Protein AF-A0A0L0UJF3-F1 (afdb_monomer_lite)

Secondary structure (DSSP, 8-state):
---GGGS---TT-EEEES--SSTHHHHHHHHHHHHSSTTPPPSSEEEEE-SSHHHHHHHIIIIITTS--TTEEEE---GGGPPPP----

Structure (mmCIF, N/CA/C/O backbone):
data_AF-A0A0L0UJF3-F1
#
_entry.id   AF-A0A0L0UJF3-F1
#
loop_
_atom_site.group_PDB
_atom_site.id
_atom_site.type_symbol
_atom_site.label_atom_id
_atom_site.label_alt_id
_atom_site.label_comp_id
_atom_site.label_asym_id
_atom_site.label_entity_id
_atom_site.label_seq_id
_atom_site.pdbx_PDB_ins_code
_atom_site.Cartn_x
_atom_site.Cartn_y
_atom_site.Cartn_z
_atom_site.occupancy
_atom_site.B_iso_or_equiv
_atom_site.auth_seq_id
_atom_site.auth_comp_id
_atom_site.auth_asym_id
_atom_site.auth_atom_id
_atom_site.pdbx_PDB_model_num
ATOM 1 N N . MET A 1 1 ? -7.762 7.881 -15.528 1.00 56.44 1 MET A N 1
ATOM 2 C CA . MET A 1 1 ? -7.521 7.700 -14.077 1.00 56.44 1 MET A CA 1
ATOM 3 C C . MET A 1 1 ? -8.854 7.799 -13.350 1.00 56.44 1 MET A C 1
ATOM 5 O O . MET A 1 1 ? -9.459 8.856 -13.428 1.00 56.44 1 MET A O 1
ATOM 9 N N . ILE A 1 2 ? -9.310 6.746 -12.664 1.00 58.75 2 ILE A N 1
ATOM 10 C CA . ILE A 1 2 ? -10.469 6.827 -11.755 1.00 58.75 2 ILE A CA 1
ATOM 11 C C . ILE A 1 2 ? -9.982 7.505 -10.452 1.00 58.75 2 ILE A C 1
ATOM 13 O O . ILE A 1 2 ? -8.930 7.106 -9.929 1.00 58.75 2 ILE A O 1
ATOM 17 N N . PRO A 1 3 ? -10.617 8.594 -9.979 1.00 65.75 3 PRO A N 1
ATOM 18 C CA . PRO A 1 3 ? -10.314 9.192 -8.680 1.00 65.75 3 PRO A CA 1
ATOM 19 C C . PRO A 1 3 ? -10.561 8.188 -7.545 1.00 65.75 3 PRO A C 1
ATOM 21 O O . PRO A 1 3 ? -11.570 7.490 -7.601 1.00 65.75 3 PRO A O 1
ATOM 24 N N . PRO A 1 4 ? -9.709 8.123 -6.505 1.00 67.12 4 PRO A N 1
ATOM 25 C CA . PRO A 1 4 ? -9.929 7.213 -5.378 1.00 67.12 4 PRO A CA 1
ATOM 26 C C . PRO A 1 4 ? -11.276 7.411 -4.671 1.00 67.12 4 PRO A C 1
ATOM 28 O O . PRO A 1 4 ? -11.834 6.461 -4.138 1.00 67.12 4 PRO A O 1
ATOM 31 N N . LEU A 1 5 ? -11.841 8.618 -4.765 1.00 67.75 5 LEU A N 1
ATOM 32 C CA . LEU A 1 5 ? -13.192 8.947 -4.308 1.00 67.75 5 LEU A CA 1
ATOM 33 C C . LEU A 1 5 ? -14.286 8.054 -4.926 1.00 67.75 5 LEU A C 1
ATOM 35 O O . LEU A 1 5 ? -15.321 7.849 -4.309 1.00 67.75 5 LEU A O 1
ATOM 39 N N . LEU A 1 6 ? -14.067 7.509 -6.129 1.00 75.81 6 LEU A N 1
ATOM 40 C CA . LEU A 1 6 ? -15.015 6.603 -6.788 1.00 75.81 6 LEU A CA 1
ATOM 41 C C . LEU A 1 6 ? -14.849 5.131 -6.372 1.00 75.81 6 LEU A C 1
ATOM 43 O O . LEU A 1 6 ? -15.659 4.309 -6.785 1.00 75.81 6 LEU A O 1
ATOM 47 N N . LEU A 1 7 ? -13.808 4.784 -5.605 1.00 81.12 7 LEU A N 1
ATOM 48 C CA . LEU A 1 7 ? -13.580 3.414 -5.125 1.00 81.12 7 LEU A CA 1
ATOM 49 C C . LEU A 1 7 ? -14.303 3.110 -3.804 1.00 81.12 7 LEU A C 1
ATOM 51 O O . LEU A 1 7 ? -14.398 1.938 -3.457 1.00 81.12 7 LEU A O 1
ATOM 55 N N . ASP A 1 8 ? -14.773 4.140 -3.086 1.00 84.12 8 ASP A N 1
ATOM 56 C CA . ASP A 1 8 ? -15.491 4.035 -1.803 1.00 84.12 8 ASP A CA 1
ATOM 57 C C . ASP A 1 8 ? -14.856 3.022 -0.828 1.00 84.12 8 ASP A C 1
ATOM 59 O O . ASP A 1 8 ? -15.471 2.069 -0.345 1.00 84.12 8 ASP A O 1
ATOM 63 N N . VAL A 1 9 ? -13.549 3.180 -0.600 1.00 86.31 9 VAL A N 1
ATOM 64 C CA . VAL A 1 9 ? -12.787 2.283 0.272 1.00 86.31 9 VAL A CA 1
ATOM 65 C C . VAL A 1 9 ? -13.169 2.527 1.732 1.00 86.31 9 VAL A C 1
ATOM 67 O O . VAL A 1 9 ? -13.122 3.656 2.211 1.00 86.31 9 VAL A O 1
ATOM 70 N N . GLN A 1 10 ? -13.484 1.445 2.445 1.00 87.19 10 GLN A N 1
ATOM 71 C CA . GLN A 1 10 ? -13.902 1.443 3.845 1.00 87.19 10 GLN A CA 1
ATOM 72 C C . GLN A 1 10 ? -12.841 0.790 4.740 1.00 87.19 10 GLN A C 1
ATOM 74 O O . GLN A 1 10 ? -11.973 0.057 4.262 1.00 87.19 10 GLN A O 1
ATOM 79 N N . LEU A 1 11 ? -12.930 1.016 6.056 1.00 85.19 11 LEU A N 1
ATOM 80 C CA . LEU A 1 11 ? -11.876 0.632 7.007 1.00 85.19 11 LEU A CA 1
ATOM 81 C C . LEU A 1 11 ? -11.544 -0.870 7.055 1.00 85.19 11 LEU A C 1
ATOM 83 O O . LEU A 1 11 ? -10.436 -1.245 7.432 1.00 85.19 11 LEU A O 1
ATOM 87 N N . HIS A 1 12 ? -12.507 -1.720 6.708 1.00 88.44 12 HIS A N 1
ATOM 88 C CA . HIS A 1 12 ? -12.405 -3.180 6.761 1.00 88.44 12 HIS A CA 1
ATOM 89 C C . HIS A 1 12 ? -12.020 -3.802 5.407 1.00 88.44 12 HIS A C 1
ATOM 91 O O . HIS A 1 12 ? -11.949 -5.025 5.276 1.00 88.44 12 HIS A O 1
ATOM 97 N N . HIS A 1 13 ? -11.818 -2.986 4.368 1.00 91.00 13 HIS A N 1
ATOM 98 C CA . HIS A 1 13 ? -11.467 -3.483 3.043 1.00 91.00 13 HIS A CA 1
ATOM 99 C C . HIS A 1 13 ? -9.993 -3.888 2.956 1.00 91.00 13 HIS A C 1
ATOM 101 O O . HIS A 1 13 ? -9.104 -3.264 3.535 1.00 91.00 13 HIS A O 1
ATOM 107 N N . TYR A 1 14 ? -9.739 -4.919 2.152 1.00 90.62 14 TYR A N 1
ATOM 108 C CA . TYR A 1 14 ? -8.400 -5.297 1.718 1.00 90.62 14 TYR A CA 1
ATOM 109 C C . TYR A 1 14 ? -8.166 -4.690 0.337 1.00 90.62 14 TYR A C 1
ATOM 111 O O . TYR A 1 14 ? -8.902 -4.990 -0.604 1.00 90.62 14 TYR A O 1
ATOM 119 N N . VAL A 1 15 ? -7.173 -3.814 0.220 1.00 89.81 15 VAL A N 1
ATOM 120 C CA . VAL A 1 15 ? -6.926 -3.022 -0.990 1.00 89.81 15 VAL A CA 1
ATOM 121 C C . VAL A 1 15 ? -5.525 -3.292 -1.510 1.00 89.81 15 VAL A C 1
ATOM 123 O O . VAL A 1 15 ? -4.564 -3.252 -0.748 1.00 89.81 15 VAL A O 1
ATOM 126 N N . LEU A 1 16 ? -5.411 -3.521 -2.819 1.00 90.88 16 LEU A N 1
ATOM 127 C CA . LEU A 1 16 ? -4.139 -3.626 -3.529 1.00 90.88 16 LEU A CA 1
ATOM 128 C C . LEU A 1 16 ? -4.019 -2.482 -4.542 1.00 90.88 16 LEU A C 1
ATOM 130 O O . LEU A 1 16 ? -4.761 -2.435 -5.523 1.00 90.88 16 LEU A O 1
ATOM 134 N N . ASP A 1 17 ? -3.061 -1.589 -4.319 1.00 89.38 17 ASP A N 1
ATOM 135 C CA . ASP A 1 17 ? -2.594 -0.616 -5.305 1.00 89.38 17 ASP A CA 1
ATOM 136 C C . ASP A 1 17 ? -1.363 -1.199 -6.009 1.00 89.38 17 ASP A C 1
ATOM 138 O O . ASP A 1 17 ? -0.262 -1.190 -5.467 1.00 89.38 17 ASP A O 1
ATOM 142 N N . ALA A 1 18 ? -1.564 -1.800 -7.183 1.00 90.06 18 ALA A N 1
ATOM 143 C CA . ALA A 1 18 ? -0.539 -2.615 -7.836 1.00 90.06 18 ALA A CA 1
ATOM 144 C C . ALA A 1 18 ? 0.601 -1.808 -8.496 1.00 90.06 18 ALA A C 1
ATOM 146 O O . ALA A 1 18 ? 1.657 -2.383 -8.764 1.00 90.06 18 ALA A O 1
ATOM 147 N N . CYS A 1 19 ? 0.387 -0.517 -8.779 1.00 86.69 19 CYS A N 1
ATOM 148 C CA . CYS A 1 19 ? 1.329 0.349 -9.499 1.00 86.69 19 CYS A CA 1
ATOM 149 C C . CYS A 1 19 ? 1.310 1.774 -8.920 1.00 86.69 19 CYS A C 1
ATOM 151 O O . CYS A 1 19 ? 0.748 2.697 -9.516 1.00 86.69 19 CYS A O 1
ATOM 153 N N . ALA A 1 20 ? 1.938 1.961 -7.765 1.00 84.00 20 ALA A N 1
ATOM 154 C CA . ALA A 1 20 ? 1.843 3.184 -6.971 1.00 84.00 20 ALA A CA 1
ATOM 155 C C . ALA A 1 20 ? 2.828 4.314 -7.365 1.00 84.00 20 ALA A C 1
ATOM 157 O O . ALA A 1 20 ? 2.984 5.264 -6.597 1.00 84.00 20 ALA A O 1
ATOM 158 N N . ALA A 1 21 ? 3.448 4.247 -8.555 1.00 61.97 21 ALA A N 1
ATOM 159 C CA . ALA A 1 21 ? 4.620 5.003 -9.060 1.00 61.97 21 ALA A CA 1
ATOM 160 C C . ALA A 1 21 ? 4.650 6.521 -8.826 1.00 61.97 21 ALA A C 1
ATOM 162 O O . ALA A 1 21 ? 5.699 7.156 -8.903 1.00 61.97 21 ALA A O 1
ATOM 163 N N . THR A 1 22 ? 3.512 7.111 -8.494 1.00 62.06 22 THR A N 1
ATOM 164 C CA . THR A 1 22 ? 3.407 8.441 -7.908 1.00 62.06 22 THR A CA 1
ATOM 165 C C . THR A 1 22 ? 2.329 8.357 -6.835 1.00 62.06 22 THR A C 1
ATOM 167 O O . THR A 1 22 ? 1.144 8.363 -7.169 1.00 62.06 22 THR A O 1
ATOM 170 N N . GLY A 1 23 ? 2.714 8.243 -5.562 1.00 64.19 23 GLY A N 1
ATOM 171 C CA . GLY A 1 23 ? 1.832 7.907 -4.435 1.00 64.19 23 GLY A CA 1
ATOM 172 C C . GLY A 1 23 ? 0.711 8.901 -4.114 1.00 64.19 23 GLY A C 1
ATOM 173 O O . GLY A 1 23 ? 0.193 8.876 -3.011 1.00 64.19 23 GLY A O 1
ATOM 174 N N . SER A 1 24 ? 0.309 9.783 -5.028 1.00 74.69 24 SER A N 1
ATOM 175 C CA . SER A 1 24 ? -0.793 10.731 -4.846 1.00 74.69 24 SER A CA 1
ATOM 176 C C . SER A 1 24 ? -2.135 10.029 -4.635 1.00 74.69 24 SER A C 1
ATOM 178 O O . SER A 1 24 ? -2.905 10.448 -3.780 1.00 74.69 24 SER A O 1
ATOM 180 N N . LYS A 1 25 ? -2.411 8.930 -5.348 1.00 79.12 25 LYS A N 1
ATOM 181 C CA . LYS A 1 25 ? -3.634 8.131 -5.139 1.00 79.12 25 LYS A CA 1
ATOM 182 C C . LYS A 1 25 ? -3.606 7.368 -3.828 1.00 79.12 25 LYS A C 1
ATOM 184 O O . LYS A 1 25 ? -4.592 7.353 -3.099 1.00 79.12 25 LYS A O 1
ATOM 189 N N . THR A 1 26 ? -2.466 6.749 -3.558 1.00 79.31 26 THR A N 1
ATOM 190 C CA . THR A 1 26 ? -2.213 5.993 -2.341 1.00 79.31 26 THR A CA 1
ATOM 191 C C . THR A 1 26 ? -2.320 6.904 -1.119 1.00 79.31 26 THR A C 1
ATOM 193 O O . THR A 1 26 ? -3.041 6.587 -0.182 1.00 79.31 26 THR A O 1
ATOM 196 N N . ALA A 1 27 ? -1.684 8.078 -1.165 1.00 77.69 27 ALA A N 1
ATOM 197 C CA . ALA A 1 27 ? -1.754 9.095 -0.123 1.00 77.69 27 ALA A CA 1
ATOM 198 C C . ALA A 1 27 ? -3.184 9.603 0.057 1.00 77.69 27 ALA A C 1
ATOM 200 O O . ALA A 1 27 ? -3.669 9.605 1.177 1.00 77.69 27 ALA A O 1
ATOM 201 N N . GLN A 1 28 ? -3.897 9.926 -1.028 1.00 79.81 28 GLN A N 1
ATOM 202 C CA . GLN A 1 28 ? -5.306 10.326 -0.947 1.00 79.81 28 GLN A CA 1
ATOM 203 C C . GLN A 1 28 ? -6.186 9.257 -0.284 1.00 79.81 28 GLN A C 1
ATOM 205 O O . GLN A 1 28 ? -7.082 9.606 0.480 1.00 79.81 28 GLN A O 1
ATOM 210 N N . LEU A 1 29 ? -5.948 7.968 -0.553 1.00 80.38 29 LEU A N 1
ATOM 211 C CA . LEU A 1 29 ? -6.667 6.868 0.100 1.00 80.38 29 LEU A CA 1
ATOM 212 C C . LEU A 1 29 ? -6.368 6.802 1.593 1.00 80.38 29 LEU A C 1
ATOM 214 O O . LEU A 1 29 ? -7.297 6.774 2.396 1.00 80.38 29 LEU A O 1
ATOM 218 N N . VAL A 1 30 ? -5.085 6.807 1.958 1.00 78.25 30 VAL A N 1
ATOM 219 C CA . VAL A 1 30 ? -4.653 6.765 3.360 1.00 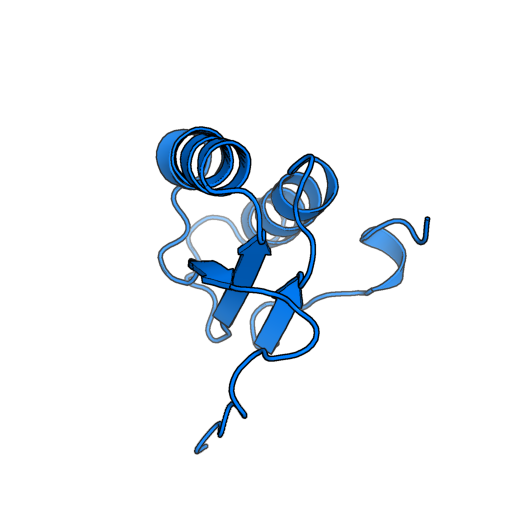78.25 30 VAL A CA 1
ATOM 220 C C . VAL A 1 30 ? -5.187 7.980 4.122 1.00 78.25 30 VAL A C 1
ATOM 222 O O . VAL A 1 30 ? -5.758 7.819 5.197 1.00 78.25 30 VAL A O 1
ATOM 225 N N . GLU A 1 31 ? -5.084 9.177 3.540 1.00 78.94 31 GLU A N 1
ATOM 226 C CA . GLU A 1 31 ? -5.626 10.420 4.094 1.00 78.94 31 GLU A CA 1
ATOM 227 C C . GLU A 1 31 ? -7.138 10.343 4.272 1.00 78.94 31 GLU A C 1
ATOM 229 O O . GLU A 1 31 ? -7.628 10.664 5.347 1.00 78.94 31 GLU A O 1
ATOM 234 N N . SER A 1 32 ? -7.883 9.888 3.263 1.00 80.12 32 SER A N 1
ATOM 235 C CA . SER A 1 32 ? -9.346 9.792 3.351 1.00 80.12 32 SER A CA 1
ATOM 236 C C . SER A 1 32 ? -9.774 8.816 4.449 1.00 80.12 32 SER A C 1
ATOM 238 O O . SER A 1 32 ? -10.662 9.129 5.241 1.00 80.12 32 SER A O 1
ATOM 240 N N . LEU A 1 33 ? -9.110 7.661 4.542 1.00 79.25 33 LEU A N 1
ATOM 241 C CA . LEU A 1 33 ? -9.400 6.644 5.551 1.00 79.25 33 LEU A CA 1
ATOM 242 C C . LEU A 1 33 ? -9.094 7.129 6.973 1.00 79.25 33 LEU A C 1
ATOM 244 O O . LEU A 1 33 ? -9.908 6.915 7.870 1.00 79.25 33 LEU A O 1
ATOM 248 N N . HIS A 1 34 ? -7.954 7.796 7.176 1.00 77.00 34 HIS A N 1
ATOM 249 C CA . HIS A 1 34 ? -7.533 8.315 8.483 1.00 77.00 34 HIS A CA 1
ATOM 250 C C . HIS A 1 34 ? -8.287 9.583 8.891 1.00 77.00 34 HIS A C 1
ATOM 252 O O . HIS A 1 34 ? -8.647 9.728 10.056 1.00 77.00 34 HIS A O 1
ATOM 258 N N . HIS A 1 35 ? -8.559 10.496 7.956 1.00 75.75 35 HIS A N 1
ATOM 259 C CA . HIS A 1 35 ? -9.258 11.753 8.235 1.00 75.75 35 HIS A CA 1
ATOM 260 C C . HIS A 1 35 ? -10.709 11.519 8.660 1.00 75.75 35 HIS A C 1
ATOM 262 O O . HIS A 1 35 ? -11.202 12.191 9.563 1.00 75.75 35 HIS A O 1
ATOM 268 N N . LEU A 1 36 ? -11.380 10.542 8.045 1.00 70.44 36 LEU A N 1
ATOM 269 C CA . LEU A 1 36 ? -12.737 10.151 8.427 1.00 70.44 36 LEU A CA 1
ATOM 270 C C . LEU A 1 36 ? -12.780 9.372 9.751 1.00 70.44 36 LEU A C 1
ATOM 272 O O . LEU A 1 36 ? -13.844 9.280 10.355 1.00 70.44 36 LEU A O 1
ATOM 276 N N . ASN A 1 37 ? -11.648 8.823 10.211 1.00 72.00 37 ASN A N 1
ATOM 277 C CA . ASN A 1 37 ? -11.589 7.896 11.345 1.00 72.00 37 ASN A CA 1
ATOM 278 C C . ASN A 1 37 ? -10.378 8.158 12.264 1.00 72.00 37 ASN A C 1
ATOM 280 O O . ASN A 1 37 ? -9.538 7.274 12.462 1.00 72.00 37 ASN A O 1
ATOM 284 N N . PRO A 1 38 ? -10.254 9.367 12.838 1.00 71.50 38 PRO A N 1
ATOM 285 C CA . PRO A 1 38 ? -9.100 9.729 13.650 1.00 71.50 38 PRO A CA 1
ATOM 286 C C . PRO A 1 38 ? -8.986 8.827 14.888 1.00 71.50 38 PRO A C 1
ATOM 288 O O . PRO A 1 38 ? -9.915 8.721 15.686 1.00 71.50 38 PRO A O 1
ATOM 291 N N . GLY A 1 39 ? -7.824 8.191 15.057 1.00 72.12 39 GLY A N 1
ATOM 292 C CA . GLY A 1 39 ? -7.521 7.326 16.204 1.00 72.12 39 GLY A CA 1
ATOM 293 C C . GLY A 1 39 ? -8.024 5.884 16.087 1.00 72.12 39 GLY A C 1
ATOM 294 O O . GLY A 1 39 ? -7.766 5.091 16.992 1.00 72.12 39 GLY A O 1
ATOM 295 N N . LEU A 1 40 ? -8.695 5.523 14.988 1.00 72.38 40 LEU A N 1
ATOM 296 C CA . LEU A 1 40 ? -9.071 4.141 14.705 1.00 72.38 40 LEU A CA 1
ATOM 297 C C . LEU A 1 40 ? -7.980 3.434 13.900 1.00 72.38 40 LEU A C 1
ATOM 299 O O . LEU A 1 40 ? -7.365 3.998 12.996 1.00 72.38 40 LEU A O 1
ATOM 303 N N . ILE A 1 41 ? -7.754 2.168 14.236 1.00 74.25 41 ILE A N 1
ATOM 304 C CA . ILE A 1 41 ? -6.891 1.274 13.468 1.00 74.25 41 ILE A CA 1
ATOM 305 C C . ILE A 1 41 ? -7.755 0.647 12.371 1.00 74.25 41 ILE A C 1
ATOM 307 O O . ILE A 1 41 ? -8.860 0.185 12.652 1.00 74.25 41 ILE A O 1
ATOM 311 N N . LEU A 1 42 ? -7.268 0.634 11.127 1.00 77.38 42 LEU A N 1
ATOM 312 C CA . LEU A 1 42 ? -7.945 -0.082 10.042 1.00 77.38 42 LEU A CA 1
ATOM 313 C C . LEU A 1 42 ? -7.959 -1.578 10.372 1.00 77.38 42 LEU A C 1
ATOM 315 O O . LEU A 1 42 ? -6.892 -2.159 10.581 1.00 77.38 42 LEU A O 1
ATOM 319 N N . GLU A 1 43 ? -9.147 -2.184 10.377 1.00 84.19 43 GLU A N 1
ATOM 320 C CA . GLU A 1 43 ? -9.317 -3.643 10.453 1.00 84.19 43 GLU A CA 1
ATOM 321 C C . GLU A 1 43 ? -8.848 -4.334 9.163 1.00 84.19 43 GLU A C 1
ATOM 323 O O . GLU A 1 43 ? -8.453 -5.498 9.172 1.00 84.19 43 GLU A O 1
ATOM 328 N N . GLY A 1 44 ? -8.900 -3.606 8.046 1.00 87.88 44 GLY A N 1
ATOM 329 C CA . GLY A 1 44 ? -8.419 -4.044 6.747 1.00 87.88 44 GLY A CA 1
ATOM 330 C C . GLY A 1 44 ? -6.908 -3.895 6.568 1.00 87.88 44 GLY A C 1
ATOM 331 O O . GLY A 1 44 ? -6.150 -3.588 7.489 1.00 87.88 44 GLY A O 1
ATOM 332 N N . LEU A 1 45 ? -6.467 -4.094 5.328 1.00 87.88 45 LEU A N 1
ATOM 333 C CA . LEU A 1 45 ? -5.061 -4.006 4.940 1.00 87.88 45 LEU A CA 1
ATOM 334 C C . LEU A 1 45 ? -4.936 -3.295 3.598 1.00 87.88 45 LEU A C 1
ATOM 336 O O . LEU A 1 45 ? -5.612 -3.654 2.633 1.00 87.88 45 LEU A O 1
ATOM 340 N N . MET A 1 46 ? -4.015 -2.341 3.516 1.00 87.69 46 MET A N 1
ATOM 341 C CA . MET A 1 46 ? -3.635 -1.713 2.257 1.00 87.69 46 MET A CA 1
ATOM 342 C C . MET A 1 46 ? -2.259 -2.212 1.821 1.00 87.69 46 MET A C 1
ATOM 344 O O . MET A 1 46 ? -1.275 -2.032 2.535 1.00 87.69 46 MET A O 1
ATOM 348 N N . ILE A 1 47 ? -2.182 -2.826 0.645 1.00 90.31 47 ILE A N 1
ATOM 349 C CA . ILE A 1 47 ? -0.934 -3.253 0.016 1.00 90.31 47 ILE A CA 1
ATOM 350 C C . ILE A 1 47 ? -0.636 -2.297 -1.130 1.00 90.31 47 ILE A C 1
ATOM 352 O O . ILE A 1 47 ? -1.455 -2.106 -2.028 1.00 90.31 47 ILE A O 1
ATOM 356 N N . VAL A 1 48 ? 0.544 -1.700 -1.089 1.00 90.44 48 VAL A N 1
ATOM 357 C CA . VAL A 1 48 ? 1.013 -0.716 -2.055 1.00 90.44 48 VAL A CA 1
ATOM 358 C C . VAL A 1 48 ? 2.233 -1.293 -2.745 1.00 90.44 48 VAL A C 1
ATOM 360 O O . VAL A 1 48 ? 3.270 -1.499 -2.119 1.00 90.44 48 VAL A O 1
ATOM 363 N N . ASN A 1 49 ? 2.107 -1.564 -4.034 1.00 91.44 49 ASN A N 1
ATOM 364 C CA . ASN A 1 49 ? 3.154 -2.168 -4.830 1.00 91.44 49 ASN A CA 1
ATOM 365 C C . ASN A 1 49 ? 3.701 -1.182 -5.860 1.00 91.44 49 ASN A C 1
ATOM 367 O O . ASN A 1 49 ? 2.944 -0.491 -6.544 1.00 91.44 49 ASN A O 1
ATOM 371 N N . ASP A 1 50 ? 5.018 -1.182 -6.026 1.00 91.75 50 ASP A N 1
ATOM 372 C CA . ASP A 1 50 ? 5.654 -0.596 -7.198 1.00 91.75 50 ASP A CA 1
ATOM 373 C C . ASP A 1 50 ? 6.788 -1.489 -7.693 1.00 91.75 50 ASP A C 1
ATOM 375 O O . ASP A 1 50 ? 7.566 -2.004 -6.898 1.00 91.75 50 ASP A O 1
ATOM 379 N N . SER A 1 51 ? 6.916 -1.689 -9.002 1.00 92.25 51 SER A N 1
ATOM 380 C CA . SER A 1 51 ? 8.009 -2.501 -9.546 1.00 92.25 51 SER A CA 1
ATOM 381 C C . SER A 1 51 ? 9.359 -1.781 -9.503 1.00 92.25 51 SER A C 1
ATOM 383 O O . SER A 1 51 ? 10.402 -2.433 -9.473 1.00 92.25 51 SER A O 1
ATOM 385 N N . ASP A 1 52 ? 9.365 -0.446 -9.486 1.00 91.50 52 ASP A N 1
ATOM 386 C CA . ASP A 1 52 ? 10.576 0.356 -9.365 1.00 91.50 52 ASP A CA 1
ATOM 387 C C . ASP A 1 52 ? 10.971 0.522 -7.889 1.00 91.50 52 ASP A C 1
ATOM 389 O O . ASP A 1 52 ? 10.214 0.992 -7.031 1.00 91.50 52 ASP A O 1
ATOM 393 N N . TYR A 1 53 ? 12.207 0.129 -7.589 1.00 89.06 53 TYR A N 1
ATOM 394 C CA . TYR A 1 53 ? 12.750 0.163 -6.236 1.00 89.06 53 TYR A CA 1
ATOM 395 C C . TYR A 1 53 ? 12.839 1.587 -5.667 1.00 89.06 53 TYR A C 1
ATOM 397 O O . TYR A 1 53 ? 12.567 1.808 -4.485 1.00 89.06 53 TYR A O 1
ATOM 405 N N . LYS A 1 54 ? 13.197 2.578 -6.492 1.00 88.75 54 LYS A N 1
ATOM 406 C CA . LYS A 1 54 ? 13.321 3.974 -6.050 1.00 88.75 54 LYS A CA 1
ATOM 407 C C . LYS A 1 54 ? 11.948 4.542 -5.717 1.00 88.75 54 LYS A C 1
ATOM 409 O O . LYS A 1 54 ? 11.812 5.222 -4.702 1.00 88.75 54 LYS A O 1
ATOM 414 N N . HIS A 1 55 ? 10.934 4.234 -6.522 1.00 85.31 55 HIS A N 1
ATOM 415 C CA . HIS A 1 55 ? 9.556 4.632 -6.233 1.00 85.31 55 HIS A CA 1
ATOM 416 C C . HIS A 1 55 ? 9.020 3.952 -4.969 1.00 85.31 55 HIS A C 1
ATOM 418 O O . HIS A 1 55 ? 8.467 4.635 -4.110 1.00 85.31 55 HIS A O 1
ATOM 424 N N . SER A 1 56 ? 9.276 2.654 -4.786 1.00 84.00 56 SER A N 1
ATOM 425 C CA . SER A 1 56 ? 8.920 1.922 -3.556 1.00 84.00 56 SER A CA 1
ATOM 426 C C . SER A 1 56 ? 9.544 2.555 -2.305 1.00 84.00 56 SER A C 1
ATOM 428 O O . SER A 1 56 ? 8.883 2.731 -1.283 1.00 84.00 56 SER A O 1
ATOM 430 N N . HIS A 1 57 ? 10.809 2.973 -2.392 1.00 83.88 57 HIS A N 1
ATOM 431 C CA . HIS A 1 57 ? 11.505 3.653 -1.300 1.00 83.88 57 HIS A CA 1
ATOM 432 C C . HIS A 1 57 ? 10.944 5.060 -1.022 1.00 83.88 57 HIS A C 1
ATOM 434 O O . HIS A 1 57 ? 10.839 5.484 0.130 1.00 83.88 57 HIS A O 1
ATOM 440 N N . LEU A 1 58 ? 10.553 5.799 -2.065 1.00 82.31 58 LEU A N 1
ATOM 441 C CA . LEU A 1 58 ? 9.861 7.079 -1.903 1.00 82.31 58 LEU A CA 1
ATOM 442 C C . LEU A 1 58 ? 8.492 6.897 -1.247 1.00 82.31 58 LEU A C 1
ATOM 444 O O . LEU A 1 58 ? 8.135 7.711 -0.399 1.00 82.31 58 LEU A O 1
ATOM 448 N N . LEU A 1 59 ? 7.765 5.827 -1.577 1.00 77.75 59 LEU A N 1
ATOM 449 C CA . LEU A 1 59 ? 6.496 5.492 -0.935 1.00 77.75 59 LEU A CA 1
ATOM 450 C C . LEU A 1 59 ? 6.689 5.253 0.559 1.00 77.75 59 LEU A C 1
ATOM 452 O O . LEU A 1 59 ? 5.964 5.859 1.331 1.00 77.75 59 LEU A O 1
ATOM 456 N N . VAL A 1 60 ? 7.709 4.497 0.981 1.00 80.88 60 VAL A N 1
ATOM 457 C CA . VAL A 1 60 ? 8.044 4.327 2.412 1.00 80.88 60 VAL A CA 1
ATOM 458 C C . VAL A 1 60 ? 8.183 5.683 3.105 1.00 80.88 60 VAL A C 1
ATOM 460 O O . VAL A 1 60 ? 7.552 5.928 4.130 1.00 80.88 60 VAL A O 1
AT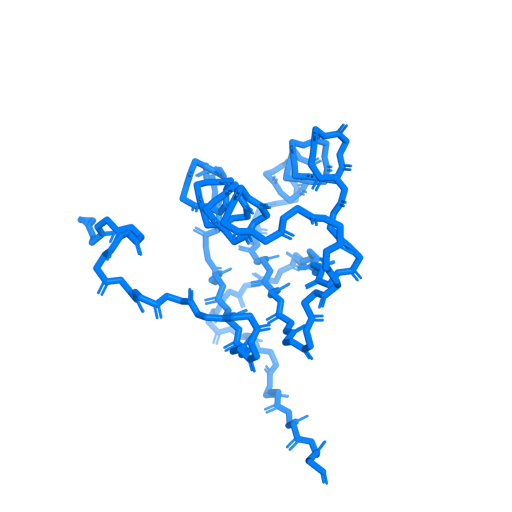OM 463 N N . HIS A 1 61 ? 8.946 6.608 2.524 1.00 78.69 61 HIS A N 1
ATOM 464 C CA . HIS A 1 61 ? 9.113 7.940 3.108 1.00 78.69 61 HIS A CA 1
ATOM 465 C C . HIS A 1 61 ? 7.851 8.810 3.050 1.00 78.69 61 HIS A C 1
ATOM 467 O O . HIS A 1 61 ? 7.627 9.631 3.937 1.00 78.69 61 HIS A O 1
ATOM 473 N N . GLN A 1 62 ? 7.038 8.694 2.005 1.00 71.19 62 GLN A N 1
ATOM 474 C CA . GLN A 1 62 ? 5.871 9.550 1.807 1.00 71.19 62 GLN A CA 1
ATOM 475 C C . GLN A 1 62 ? 4.655 9.063 2.591 1.00 71.19 62 GLN A C 1
ATOM 477 O O . GLN A 1 62 ? 3.990 9.889 3.210 1.00 71.19 62 GLN A O 1
ATOM 482 N N . SER A 1 63 ? 4.370 7.761 2.588 1.00 66.19 63 SER A N 1
ATOM 483 C CA . SER A 1 63 ? 3.218 7.186 3.279 1.00 66.19 63 SER A CA 1
ATOM 484 C C . SER A 1 63 ? 3.520 6.942 4.754 1.00 66.19 63 SER A C 1
ATOM 486 O O . SER A 1 63 ? 2.810 7.477 5.598 1.00 66.19 63 SER A O 1
ATOM 488 N N . LEU A 1 64 ? 4.609 6.244 5.100 1.00 63.06 64 LEU A N 1
ATOM 489 C CA . LEU A 1 64 ? 4.869 5.863 6.496 1.00 63.06 64 LEU A CA 1
ATOM 490 C C . LEU A 1 64 ? 5.393 7.020 7.356 1.00 63.06 64 LEU A C 1
ATOM 492 O O . LEU A 1 64 ? 5.078 7.066 8.541 1.00 63.06 64 LEU A O 1
ATOM 496 N N . CYS A 1 65 ? 6.166 7.967 6.805 1.00 61.06 65 CYS A N 1
ATOM 497 C CA . CYS A 1 65 ? 6.680 9.081 7.619 1.00 61.06 65 CYS A CA 1
ATOM 498 C C . CYS A 1 65 ? 5.716 10.268 7.738 1.00 61.06 65 CYS A C 1
ATOM 500 O O . CYS A 1 65 ? 5.848 11.035 8.689 1.00 61.06 65 CYS A O 1
ATOM 502 N N . ARG A 1 66 ? 4.781 10.464 6.796 1.00 64.19 66 ARG A N 1
ATOM 503 C CA . ARG A 1 66 ? 3.809 11.573 6.880 1.00 64.19 66 ARG A CA 1
ATOM 504 C C . ARG A 1 66 ? 2.502 11.157 7.542 1.00 64.19 66 ARG A C 1
ATOM 506 O O . ARG A 1 66 ? 1.938 11.954 8.283 1.00 64.19 66 ARG A O 1
ATOM 513 N N . LEU A 1 67 ? 2.045 9.931 7.288 1.00 65.69 67 LEU A N 1
ATOM 514 C CA . LEU A 1 67 ? 0.779 9.381 7.775 1.00 65.69 67 LEU A CA 1
ATOM 515 C C . LEU A 1 67 ? 0.997 7.919 8.188 1.00 65.69 67 LEU A C 1
ATOM 517 O O . LEU A 1 67 ? 0.604 7.005 7.460 1.00 65.69 67 LEU A O 1
ATOM 521 N N . PRO A 1 68 ? 1.671 7.679 9.327 1.00 65.62 68 PRO A N 1
ATOM 522 C CA . PRO A 1 68 ? 1.954 6.330 9.791 1.00 65.62 68 PRO A CA 1
ATOM 523 C C . PRO A 1 68 ? 0.642 5.571 10.015 1.00 65.62 68 PRO A C 1
ATOM 525 O O . PRO A 1 68 ? -0.075 5.794 10.988 1.00 65.62 68 PRO A O 1
ATOM 528 N N . SER A 1 69 ? 0.328 4.669 9.089 1.00 72.12 69 SER A N 1
ATOM 529 C CA . SER A 1 69 ? -0.812 3.767 9.173 1.00 72.12 69 SER A CA 1
ATOM 530 C C . SER A 1 69 ? -0.299 2.369 9.517 1.00 72.12 69 SER A C 1
ATOM 532 O O . SER A 1 69 ? 0.468 1.806 8.732 1.00 72.12 69 SER A O 1
ATOM 534 N N . PRO A 1 70 ? -0.695 1.782 10.661 1.00 75.75 70 PRO A N 1
ATOM 535 C CA . PRO A 1 70 ? -0.222 0.458 11.075 1.00 75.75 70 PRO A CA 1
ATOM 536 C C . PRO A 1 70 ? -0.702 -0.674 10.150 1.00 75.75 70 PRO A C 1
ATOM 538 O O . PRO A 1 70 ? -0.192 -1.786 10.230 1.00 75.75 70 PRO A O 1
ATOM 541 N N . SER A 1 71 ? -1.650 -0.390 9.255 1.00 84.25 71 SER A N 1
ATOM 542 C CA . SER A 1 71 ? -2.310 -1.368 8.382 1.00 84.25 71 SER A CA 1
ATOM 543 C C . SER A 1 71 ? -1.947 -1.167 6.904 1.00 84.25 71 SER A C 1
ATOM 545 O O . SER A 1 71 ? -2.757 -1.397 6.006 1.00 84.25 71 SER A O 1
ATOM 547 N N . THR A 1 72 ? -0.729 -0.684 6.635 1.00 85.56 72 THR A N 1
ATOM 548 C CA . THR A 1 72 ? -0.189 -0.499 5.278 1.00 85.56 72 THR A CA 1
ATOM 549 C C . THR A 1 72 ? 1.081 -1.320 5.073 1.00 85.56 72 THR A C 1
ATOM 551 O O . THR A 1 72 ? 1.997 -1.280 5.890 1.00 85.56 72 THR A O 1
ATOM 554 N N . VAL A 1 73 ? 1.153 -2.035 3.952 1.00 89.31 73 VAL A N 1
ATOM 555 C CA . VAL A 1 73 ? 2.308 -2.831 3.523 1.00 89.31 73 VAL A CA 1
ATOM 556 C C . VAL A 1 73 ? 2.797 -2.298 2.187 1.00 89.31 73 VAL A C 1
ATOM 558 O O . VAL A 1 73 ? 2.002 -2.078 1.277 1.00 89.31 73 VAL A O 1
ATOM 561 N N . ILE A 1 74 ? 4.109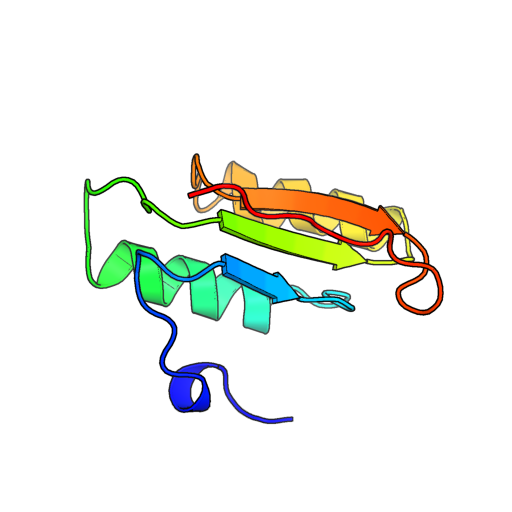 -2.109 2.062 1.00 89.19 74 ILE A N 1
ATOM 562 C CA . ILE A 1 74 ? 4.742 -1.672 0.817 1.00 89.19 74 ILE A CA 1
ATOM 563 C C . ILE A 1 74 ? 5.550 -2.832 0.251 1.00 89.19 74 ILE A C 1
ATOM 565 O O . ILE A 1 74 ? 6.342 -3.445 0.968 1.00 89.19 74 ILE A O 1
ATOM 569 N N . THR A 1 75 ? 5.360 -3.127 -1.031 1.00 92.31 75 THR A N 1
ATOM 570 C CA . THR A 1 75 ? 6.050 -4.209 -1.734 1.00 92.31 75 THR A CA 1
ATOM 571 C C . THR A 1 75 ? 6.737 -3.703 -2.992 1.00 92.31 75 THR A C 1
ATOM 573 O O . THR A 1 75 ? 6.280 -2.751 -3.623 1.00 92.31 75 THR A O 1
ATOM 576 N N . ASN A 1 76 ? 7.816 -4.381 -3.383 1.00 93.50 76 ASN A N 1
ATOM 577 C CA . ASN A 1 76 ? 8.503 -4.128 -4.642 1.00 93.50 76 ASN A CA 1
ATOM 578 C C . ASN A 1 76 ? 8.442 -5.369 -5.536 1.00 93.50 76 ASN A C 1
ATOM 580 O O . ASN A 1 76 ? 9.311 -6.237 -5.476 1.00 93.50 76 ASN A O 1
ATOM 584 N N . HIS A 1 77 ? 7.381 -5.475 -6.333 1.00 94.38 77 HIS A N 1
ATOM 585 C CA . HIS A 1 77 ? 7.168 -6.590 -7.247 1.00 94.38 77 HIS A CA 1
ATOM 586 C C . HIS A 1 77 ? 6.675 -6.115 -8.611 1.00 94.38 77 HIS A C 1
ATOM 588 O O . HIS A 1 77 ? 5.971 -5.117 -8.751 1.00 94.38 77 HIS A O 1
ATOM 594 N N . ASP A 1 78 ? 7.008 -6.893 -9.636 1.00 93.19 78 ASP A N 1
ATOM 595 C CA . ASP A 1 78 ? 6.338 -6.806 -10.926 1.00 93.19 78 ASP A CA 1
ATOM 596 C C . ASP A 1 78 ? 4.860 -7.182 -10.751 1.00 93.19 78 ASP A C 1
ATOM 598 O O . ASP A 1 78 ? 4.541 -8.317 -10.390 1.00 93.19 78 ASP A O 1
ATOM 602 N N . ALA A 1 79 ? 3.964 -6.228 -11.012 1.00 92.50 79 ALA A N 1
ATOM 603 C CA . ALA A 1 79 ? 2.526 -6.392 -10.828 1.00 92.50 79 ALA A CA 1
ATOM 604 C C . ALA A 1 79 ? 1.939 -7.551 -11.654 1.00 92.50 79 ALA A C 1
ATOM 606 O O . ALA A 1 79 ? 0.967 -8.172 -11.231 1.00 92.50 79 ALA A O 1
ATOM 607 N N . SER A 1 80 ? 2.543 -7.892 -12.799 1.00 92.75 80 SER A N 1
ATOM 608 C CA . SER A 1 80 ? 2.101 -9.026 -13.627 1.00 92.75 80 SER A CA 1
ATOM 609 C C . SER A 1 80 ? 2.387 -10.391 -12.991 1.00 92.75 80 SER A C 1
ATOM 611 O O . SER A 1 80 ? 1.785 -11.394 -13.370 1.00 92.75 80 SER A O 1
ATOM 613 N N . ARG A 1 81 ? 3.302 -10.429 -12.016 1.00 94.00 81 ARG A N 1
ATOM 614 C CA . ARG A 1 81 ? 3.754 -11.625 -11.293 1.00 94.00 81 ARG A CA 1
ATOM 615 C C . ARG A 1 81 ? 3.506 -11.502 -9.791 1.00 94.00 81 ARG A C 1
ATOM 617 O O . ARG A 1 81 ? 4.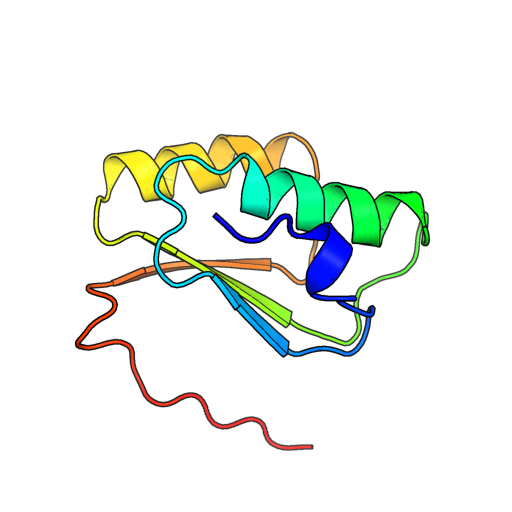172 -12.170 -9.001 1.00 94.00 81 ARG A O 1
ATOM 624 N N . PHE A 1 82 ? 2.579 -10.631 -9.394 1.00 94.44 82 PHE A N 1
ATOM 625 C CA . PHE A 1 82 ?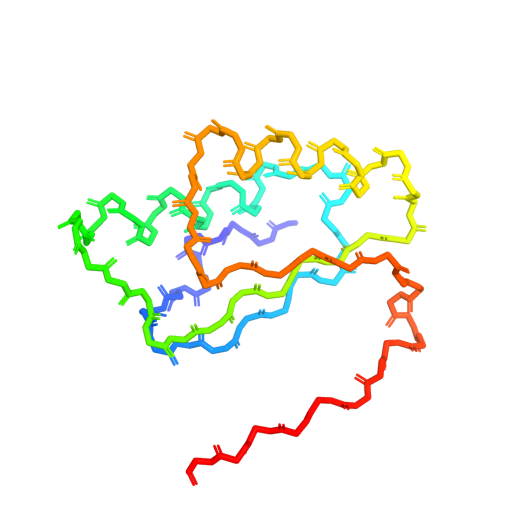 2.252 -10.432 -7.991 1.00 94.44 82 PHE A CA 1
ATOM 626 C C . PHE A 1 82 ? 1.714 -11.743 -7.387 1.00 94.44 82 PHE A C 1
ATOM 628 O O . PHE A 1 82 ? 0.900 -12.414 -8.030 1.00 94.44 82 PHE A O 1
ATOM 635 N N . PRO A 1 83 ? 2.170 -12.152 -6.189 1.00 93.38 83 PRO A N 1
ATOM 636 C CA . PRO A 1 83 ? 1.772 -13.426 -5.607 1.00 93.38 83 PRO A CA 1
ATOM 637 C C . PRO A 1 83 ? 0.270 -13.474 -5.315 1.00 93.38 83 PRO A C 1
ATOM 639 O O . PRO A 1 83 ? -0.365 -12.461 -5.017 1.00 93.38 83 PRO A O 1
ATOM 642 N N . THR A 1 84 ? -0.297 -14.681 -5.347 1.00 91.69 84 THR A N 1
ATOM 643 C CA . THR A 1 84 ? -1.673 -14.900 -4.898 1.00 91.69 84 THR A CA 1
ATOM 644 C C . THR A 1 84 ? -1.779 -14.603 -3.407 1.00 91.69 84 THR A C 1
ATOM 646 O O . THR A 1 84 ? -1.057 -15.180 -2.595 1.00 91.69 84 THR A O 1
ATOM 649 N N . LEU A 1 85 ? -2.703 -13.716 -3.050 1.00 89.44 85 LEU A N 1
ATOM 650 C CA . LEU A 1 85 ? -3.010 -13.387 -1.666 1.00 89.44 85 LEU A CA 1
ATOM 651 C C . LEU A 1 85 ? -4.209 -14.215 -1.200 1.00 89.44 85 LEU A C 1
ATOM 653 O O . LEU A 1 85 ? -5.263 -14.196 -1.833 1.00 89.44 85 LEU A O 1
ATOM 657 N N . SER A 1 86 ? -4.059 -14.922 -0.083 1.00 89.75 86 SER A N 1
ATOM 658 C CA . SER A 1 86 ? -5.155 -15.616 0.596 1.00 89.75 86 SER A CA 1
ATOM 659 C C . SER A 1 86 ? -5.504 -14.886 1.887 1.00 89.75 86 SER A C 1
ATOM 661 O O . SER A 1 86 ? -4.636 -14.697 2.738 1.00 89.75 86 SER A O 1
ATOM 663 N N . ILE A 1 87 ? -6.770 -14.511 2.048 1.00 86.00 87 ILE A N 1
ATOM 664 C CA . ILE A 1 87 ? -7.280 -13.883 3.269 1.00 86.00 87 ILE A CA 1
ATOM 665 C C . ILE A 1 87 ? -8.087 -14.947 4.014 1.00 86.00 87 ILE A C 1
ATOM 667 O O . ILE A 1 87 ? -9.141 -15.363 3.534 1.00 86.00 87 ILE A O 1
ATOM 671 N N . SER A 1 88 ? -7.588 -15.419 5.159 1.00 75.81 88 SER A N 1
ATOM 672 C CA . SER A 1 88 ? -8.385 -16.249 6.067 1.00 75.81 88 SER A CA 1
ATOM 673 C C . SER A 1 88 ? -9.172 -15.333 7.000 1.00 75.81 88 SER A C 1
ATOM 675 O O . SER A 1 88 ? -8.563 -14.541 7.720 1.00 75.81 88 SER A O 1
ATOM 677 N N . ARG A 1 89 ? -10.501 -15.423 6.955 1.00 58.59 89 ARG A N 1
ATOM 678 C CA . ARG A 1 89 ? -11.379 -14.813 7.960 1.00 58.59 89 ARG A CA 1
ATOM 679 C C . ARG A 1 89 ? -11.444 -15.674 9.210 1.00 58.59 89 ARG A C 1
ATOM 681 O O . ARG A 1 89 ? -11.439 -16.914 9.044 1.00 58.59 89 ARG A O 1
#

Sequence (89 aa):
MIPPLLLDVQLHHYVLDACAATGSKTAQLVESLHHLNPGLILEGLMIVNDSDYKHSHLLVHQSLCRLPSPSTVITNHDASRFPTLSISR

InterPro domains:
  IPR001678 SAM-dependent methyltransferase RsmB-F/NOP2-type domain [PS51686] (1-89)
  I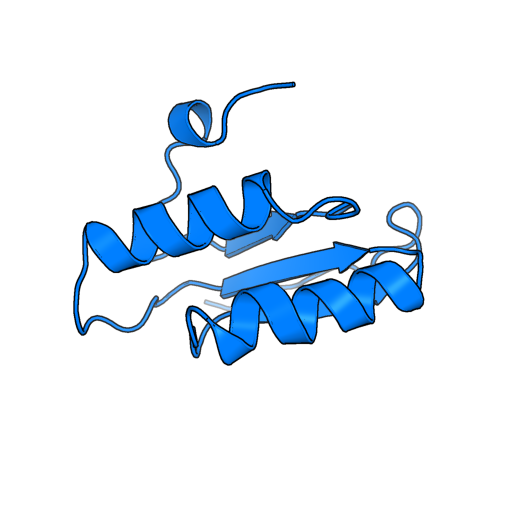PR023267 RNA (C5-cytosine) methyltransferase [PTHR22808] (1-88)
  IPR029063 S-adenosyl-L-methionine-dependent methyltransferase superfamily [G3DSA:3.40.50.150] (1-88)

Foldseek 3Di:
DDQLVVVPDALQDAEEAAACQPVPRVQVVLCVHCVVPPPDARNYAYEYEHQDPVSLVVCCCPPCVPRNHVRYHGYHDDSVCDDDDDDDD

pLDDT: mean 80.74, std 10.21, range [56.44, 94.44]

Radius of gyration: 12.6 Å; chains: 1; bounding box: 29×28×30 Å

Organism: NCBI:txid1165861